Protein AF-A0A5M3MYJ7-F1 (afdb_monomer_lite)

Foldseek 3Di:
DAAAPPPRDDDDCVVVVVVVCVVVVVVDHDHDLQRDADPVPRHNPPVPDPDD

Sequence (52 aa):
MVTCEDCGRSGHPSCMQLEGVGDVFRSYPWKCIECKTCEICREKGDDVSCAS

InterPro domains:
  IPR011011 Zinc finger, FYVE/PHD-type [SSF57903] (1-42)
  IPR013083 Zinc finger, RING/FYVE/PHD-type [G3DSA:3.30.40.10] (1-52)
  IPR019787 Zinc finger, PHD-finger [PF00628] (1-35)

Organism: Coniophora puteana (strain RWD-64-598) (NCBI:txid741705)

Radius of gyration: 12.58 Å; chains: 1; bounding box: 25×31×27 Å

Secondary structure (DSSP, 8-state):
-EE-TTT--EE-TTTTT-GGGTTHHHHS----GGG-B-TTT--B--TT----

pLDDT: mean 73.95, std 11.44, range [44.09, 87.5]

Structure (mmCIF, N/CA/C/O backbone):
data_AF-A0A5M3MYJ7-F1
#
_entry.id   AF-A0A5M3MYJ7-F1
#
loop_
_atom_site.group_PDB
_atom_site.id
_atom_site.type_symbol
_atom_site.label_atom_id
_atom_site.label_alt_id
_atom_site.label_comp_id
_atom_site.label_asym_id
_atom_site.label_entity_id
_atom_site.label_seq_id
_atom_site.pdbx_PDB_ins_code
_atom_site.Cartn_x
_atom_site.Cartn_y
_atom_site.Cartn_z
_atom_site.occupancy
_atom_site.B_iso_or_equiv
_atom_site.auth_seq_id
_atom_site.auth_comp_id
_atom_site.auth_asym_id
_atom_site.auth_atom_id
_atom_site.pdbx_PDB_model_num
ATOM 1 N N . MET A 1 1 ? 7.510 -9.296 -11.887 1.00 68.44 1 MET A N 1
ATOM 2 C CA . MET A 1 1 ? 6.899 -8.001 -12.241 1.00 68.44 1 MET A CA 1
ATOM 3 C C . MET A 1 1 ? 5.695 -7.840 -11.341 1.00 68.44 1 MET A C 1
ATOM 5 O O . MET A 1 1 ? 4.998 -8.828 -11.146 1.00 68.44 1 MET A O 1
ATOM 9 N N . VAL A 1 2 ? 5.518 -6.682 -10.721 1.00 81.56 2 VAL A N 1
ATOM 10 C CA . VAL A 1 2 ? 4.376 -6.415 -9.845 1.00 81.56 2 VAL A CA 1
ATOM 11 C C . VAL A 1 2 ? 3.433 -5.487 -10.593 1.00 81.56 2 VAL A C 1
ATOM 13 O O . VAL A 1 2 ? 3.896 -4.489 -11.136 1.00 81.56 2 VAL A O 1
ATOM 16 N N . THR A 1 3 ? 2.156 -5.843 -10.691 1.00 84.81 3 THR A N 1
ATOM 17 C CA . THR A 1 3 ? 1.161 -5.063 -11.434 1.00 84.81 3 THR A CA 1
ATOM 18 C C . THR A 1 3 ? 0.098 -4.584 -10.474 1.00 84.81 3 THR A C 1
ATOM 20 O O . THR A 1 3 ? -0.429 -5.370 -9.693 1.00 84.81 3 THR A O 1
ATOM 23 N N . CYS A 1 4 ? -0.181 -3.287 -10.498 1.00 87.12 4 CYS A N 1
ATOM 24 C CA . CYS A 1 4 ? -1.194 -2.703 -9.647 1.00 87.12 4 CYS A CA 1
ATOM 25 C C . CYS A 1 4 ? -2.572 -3.170 -10.098 1.00 87.12 4 CYS A C 1
ATOM 27 O O . CYS A 1 4 ? -2.920 -2.996 -11.263 1.00 87.12 4 CYS A O 1
ATOM 29 N N . GLU A 1 5 ? -3.369 -3.675 -9.163 1.00 86.06 5 GLU A N 1
ATOM 30 C CA . GLU A 1 5 ? -4.746 -4.098 -9.429 1.00 86.06 5 GLU A CA 1
ATOM 31 C C . GLU A 1 5 ? -5.641 -2.937 -9.895 1.00 86.06 5 GLU A C 1
ATOM 33 O O . GLU A 1 5 ? -6.454 -3.103 -10.795 1.00 86.06 5 GLU A O 1
ATOM 38 N N . ASP A 1 6 ? -5.454 -1.746 -9.320 1.00 85.69 6 ASP A N 1
ATOM 39 C CA . ASP A 1 6 ? -6.318 -0.584 -9.570 1.00 85.69 6 ASP A CA 1
ATOM 40 C C . ASP A 1 6 ? -6.023 0.120 -10.909 1.00 85.69 6 ASP A C 1
ATOM 42 O O . ASP A 1 6 ? -6.913 0.375 -11.714 1.00 85.69 6 ASP A O 1
ATOM 46 N N . CYS A 1 7 ? -4.748 0.431 -11.167 1.00 87.50 7 CYS A N 1
ATOM 47 C CA . CYS A 1 7 ? -4.337 1.241 -12.317 1.00 87.50 7 CYS A CA 1
ATOM 48 C C . CYS A 1 7 ? -3.593 0.457 -13.407 1.00 87.50 7 CYS A C 1
ATOM 50 O O . CYS A 1 7 ? -3.184 1.042 -14.408 1.00 87.50 7 CYS A O 1
ATOM 52 N N . GLY A 1 8 ? -3.338 -0.840 -13.205 1.00 86.19 8 GLY A N 1
ATOM 53 C CA . GLY A 1 8 ? -2.616 -1.682 -14.163 1.00 86.19 8 GLY A CA 1
ATOM 54 C C . GLY A 1 8 ? -1.126 -1.355 -14.319 1.00 86.19 8 GLY A C 1
ATOM 55 O O . GLY A 1 8 ? -0.471 -1.905 -15.201 1.00 86.19 8 GLY A O 1
ATOM 56 N N . ARG A 1 9 ? -0.554 -0.469 -13.489 1.00 84.12 9 ARG A N 1
ATOM 57 C CA . ARG A 1 9 ? 0.876 -0.128 -13.563 1.00 84.12 9 ARG A CA 1
ATOM 58 C C . ARG A 1 9 ? 1.738 -1.319 -13.182 1.00 84.12 9 ARG A C 1
ATOM 60 O O . ARG A 1 9 ? 1.627 -1.827 -12.071 1.00 84.12 9 ARG A O 1
ATOM 67 N N . SER A 1 10 ? 2.646 -1.696 -14.070 1.00 85.19 10 SER A N 1
ATOM 68 C CA . SER A 1 10 ? 3.633 -2.746 -13.842 1.00 85.19 10 SER A CA 1
ATOM 69 C C . SER A 1 10 ? 5.005 -2.173 -13.482 1.00 85.19 10 SER A C 1
ATOM 71 O O . SER A 1 10 ? 5.526 -1.307 -14.180 1.00 85.19 10 SER A O 1
ATOM 73 N N . GLY A 1 11 ? 5.605 -2.679 -12.407 1.00 85.06 11 GLY A N 1
ATOM 74 C CA . GLY A 1 11 ? 6.923 -2.292 -11.911 1.00 85.06 11 GLY A CA 1
ATOM 75 C C . GLY A 1 11 ? 7.814 -3.497 -11.612 1.00 85.06 11 GLY A C 1
ATOM 76 O O . GLY A 1 11 ? 7.351 -4.627 -11.422 1.00 85.06 11 GLY A O 1
ATOM 77 N N . HIS A 1 12 ? 9.125 -3.272 -11.576 1.00 83.50 12 HIS A N 1
ATOM 78 C CA . HIS A 1 12 ? 10.081 -4.275 -11.109 1.00 83.50 12 HIS A CA 1
ATOM 79 C C . HIS A 1 12 ? 10.272 -4.117 -9.593 1.00 83.50 12 HIS A C 1
ATOM 81 O O . HIS A 1 12 ? 10.587 -3.013 -9.149 1.00 83.50 12 HIS A O 1
ATOM 87 N N . PRO A 1 13 ? 10.137 -5.191 -8.791 1.00 78.31 13 PRO A N 1
ATOM 88 C CA . PRO A 1 13 ? 10.280 -5.101 -7.338 1.00 78.31 13 PRO A CA 1
ATOM 89 C C . PRO A 1 13 ? 11.681 -4.636 -6.914 1.00 78.31 13 PRO A C 1
ATOM 91 O O . PRO A 1 13 ? 11.777 -3.840 -5.987 1.00 78.31 13 PRO A O 1
ATOM 94 N N . SER A 1 14 ? 12.745 -5.018 -7.638 1.00 81.50 14 SER A N 1
ATOM 95 C CA . SER A 1 14 ? 14.098 -4.475 -7.407 1.00 81.50 14 SER A CA 1
ATOM 96 C C . SER A 1 14 ? 14.205 -2.977 -7.700 1.00 81.50 14 SER A C 1
ATOM 98 O O . SER A 1 14 ? 14.899 -2.270 -6.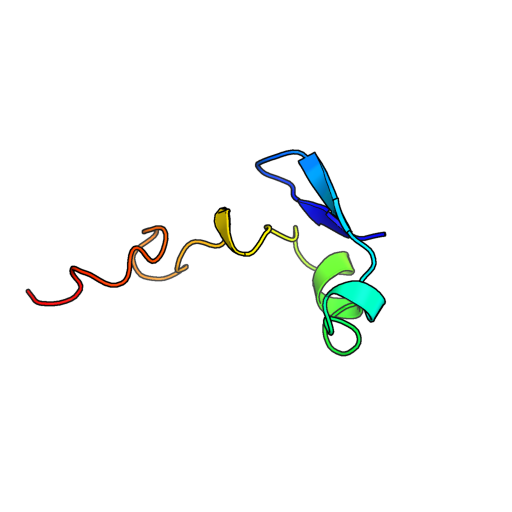983 1.00 81.50 14 SER A O 1
ATOM 100 N N . CYS A 1 15 ? 13.512 -2.463 -8.722 1.00 83.69 15 CYS A N 1
ATOM 101 C CA . CYS A 1 15 ? 13.539 -1.030 -9.039 1.00 83.69 15 CYS A CA 1
ATOM 102 C C . CYS A 1 15 ? 12.747 -0.193 -8.026 1.00 83.69 15 CYS A C 1
ATOM 104 O O . CYS A 1 15 ? 13.059 0.975 -7.834 1.00 83.69 15 CYS A O 1
ATOM 106 N N . MET A 1 16 ? 11.731 -0.781 -7.389 1.00 75.88 16 MET A N 1
ATOM 107 C CA . MET A 1 16 ? 10.906 -0.116 -6.374 1.00 75.88 16 MET A CA 1
ATOM 108 C C . MET A 1 16 ? 11.364 -0.384 -4.932 1.00 75.88 16 MET A C 1
ATOM 110 O O . MET A 1 16 ? 10.670 0.035 -4.013 1.00 75.88 16 MET A O 1
ATOM 114 N N . GLN A 1 17 ? 12.487 -1.084 -4.715 1.00 75.38 17 GLN A N 1
ATOM 115 C CA . GLN A 1 17 ? 12.950 -1.502 -3.377 1.00 75.38 17 GLN A CA 1
ATOM 116 C C . GLN A 1 17 ? 11.898 -2.315 -2.592 1.00 75.38 17 GLN A C 1
ATOM 118 O O . GLN A 1 17 ? 11.843 -2.302 -1.366 1.00 75.38 17 GLN A O 1
ATOM 123 N N . LEU A 1 18 ? 11.054 -3.060 -3.307 1.00 72.25 18 LEU A N 1
ATOM 124 C CA . LEU A 1 18 ? 9.991 -3.900 -2.747 1.00 72.25 18 LEU A CA 1
ATOM 125 C C . LEU A 1 18 ? 10.414 -5.376 -2.645 1.00 72.25 18 LEU A C 1
ATOM 127 O O . LEU A 1 18 ? 9.581 -6.280 -2.610 1.00 72.25 18 LEU A O 1
ATOM 131 N N . GLU A 1 19 ? 11.720 -5.631 -2.627 1.00 71.88 19 GLU A N 1
ATOM 132 C CA . GLU A 1 19 ? 12.318 -6.969 -2.629 1.00 71.88 19 GLU A CA 1
ATOM 133 C C . GLU A 1 19 ? 11.901 -7.830 -1.425 1.00 71.88 19 GLU A C 1
ATOM 135 O O . GLU A 1 19 ? 11.660 -9.023 -1.591 1.00 71.88 19 GLU A O 1
ATOM 140 N N . GLY A 1 20 ? 11.706 -7.230 -0.246 1.00 71.19 20 GLY A N 1
ATOM 141 C CA . GLY A 1 20 ? 11.297 -7.949 0.969 1.00 71.19 20 GLY A CA 1
ATOM 142 C C . GLY A 1 20 ? 9.801 -8.268 1.067 1.00 71.19 20 GLY A C 1
ATOM 143 O O . GLY A 1 20 ? 9.403 -9.114 1.860 1.00 71.19 20 GLY A O 1
ATOM 144 N N . VAL A 1 21 ? 8.962 -7.619 0.256 1.00 72.50 21 VAL A N 1
ATOM 145 C CA . VAL A 1 21 ? 7.495 -7.790 0.274 1.00 72.50 21 VAL A CA 1
ATOM 146 C C . VAL A 1 21 ? 6.977 -8.537 -0.959 1.00 72.50 21 VAL A C 1
ATOM 148 O O . VAL A 1 21 ? 5.772 -8.637 -1.175 1.00 72.50 21 VAL A O 1
ATOM 151 N N . GLY A 1 22 ? 7.886 -9.115 -1.753 1.00 73.00 22 GLY A N 1
ATOM 152 C CA . GLY A 1 22 ? 7.559 -9.892 -2.949 1.00 73.00 22 GLY A CA 1
ATOM 153 C C . GLY A 1 22 ? 6.596 -11.055 -2.693 1.00 73.00 22 GLY A C 1
ATOM 154 O O . GLY A 1 22 ? 5.743 -11.338 -3.533 1.00 73.00 22 GLY A O 1
ATOM 155 N N . ASP A 1 23 ? 6.702 -11.695 -1.528 1.00 74.12 23 ASP A N 1
ATOM 156 C CA . ASP A 1 23 ? 5.812 -12.790 -1.129 1.00 74.12 23 ASP A CA 1
ATOM 157 C C . ASP A 1 23 ? 4.405 -12.282 -0.767 1.00 74.12 23 ASP A C 1
ATOM 159 O O . ASP A 1 23 ? 3.395 -12.880 -1.135 1.00 74.12 23 ASP A O 1
ATOM 163 N N . VAL A 1 24 ? 4.323 -11.085 -0.175 1.00 73.56 24 VAL A N 1
ATOM 164 C CA . VAL A 1 24 ? 3.050 -10.412 0.119 1.00 73.56 24 VAL A CA 1
ATOM 165 C C . VAL A 1 24 ? 2.301 -10.082 -1.172 1.00 73.56 24 VAL A C 1
ATOM 167 O O . VAL A 1 24 ? 1.088 -10.251 -1.213 1.00 73.56 24 VAL A O 1
ATOM 170 N N . PHE A 1 25 ? 2.997 -9.717 -2.256 1.00 74.56 25 PHE A N 1
ATOM 171 C CA . PHE A 1 25 ? 2.362 -9.506 -3.569 1.00 74.56 25 PHE A CA 1
ATOM 172 C C . PHE A 1 25 ? 1.786 -10.775 -4.200 1.00 74.56 25 PHE A C 1
ATOM 174 O O . PHE A 1 25 ? 0.980 -10.679 -5.121 1.00 74.56 25 PHE A O 1
ATOM 181 N N . ARG A 1 26 ? 2.214 -11.962 -3.754 1.00 72.38 26 ARG A N 1
ATOM 182 C CA . ARG A 1 26 ? 1.607 -13.236 -4.165 1.00 72.38 26 ARG A CA 1
ATOM 183 C C . ARG A 1 26 ? 0.397 -13.592 -3.311 1.00 72.38 26 ARG A C 1
ATOM 185 O O . ARG A 1 26 ? -0.505 -14.258 -3.805 1.00 72.38 26 ARG A O 1
ATOM 192 N N . SER A 1 27 ? 0.402 -13.172 -2.049 1.00 78.00 27 SER A N 1
ATOM 193 C CA . SER A 1 27 ? -0.649 -13.484 -1.081 1.00 78.00 27 SER A CA 1
ATOM 194 C C . SER A 1 27 ? -1.819 -12.491 -1.134 1.00 78.00 27 SER A C 1
ATOM 196 O O . SER A 1 27 ? -2.963 -12.875 -0.915 1.00 78.00 27 SER A O 1
ATOM 198 N N . TYR A 1 28 ? -1.553 -11.225 -1.468 1.00 74.00 28 TYR A N 1
ATOM 199 C CA . TYR A 1 28 ? -2.548 -10.154 -1.544 1.00 74.00 28 TYR A CA 1
ATOM 200 C C . TYR A 1 28 ? -2.380 -9.293 -2.807 1.00 74.00 28 TYR A C 1
ATOM 202 O O . TYR A 1 28 ? -1.250 -9.074 -3.258 1.00 74.00 28 TYR A O 1
ATOM 210 N N . PRO A 1 29 ? -3.487 -8.760 -3.365 1.00 79.50 29 PRO A N 1
ATOM 211 C CA . PRO A 1 29 ? -3.442 -7.881 -4.524 1.00 79.50 29 PRO A CA 1
ATOM 212 C C . PRO A 1 29 ? -2.651 -6.613 -4.210 1.00 79.50 29 PRO A C 1
ATOM 214 O O . PRO A 1 29 ? -2.992 -5.822 -3.328 1.00 79.50 29 PRO A O 1
ATOM 217 N N . TRP A 1 30 ? -1.556 -6.423 -4.942 1.00 83.00 30 TRP A N 1
ATOM 218 C CA . TRP A 1 30 ? -0.714 -5.252 -4.782 1.00 83.00 30 TRP A CA 1
ATOM 219 C C . TRP A 1 30 ? -1.352 -4.012 -5.403 1.00 83.00 30 TRP A C 1
ATOM 221 O O . TRP A 1 30 ? -1.854 -4.036 -6.530 1.00 83.00 30 TRP A O 1
ATOM 231 N N . LYS A 1 31 ? -1.235 -2.890 -4.692 1.00 85.44 31 LYS A N 1
ATOM 232 C CA . LYS A 1 31 ? -1.596 -1.566 -5.189 1.00 85.44 31 LYS A CA 1
ATOM 233 C C . LYS A 1 31 ? -0.368 -0.664 -5.236 1.00 85.44 31 LYS A C 1
ATOM 235 O O . LYS A 1 31 ? 0.478 -0.694 -4.342 1.00 85.44 31 LYS A O 1
ATOM 240 N N . CYS A 1 32 ? -0.288 0.135 -6.296 1.00 82.81 32 CYS A N 1
ATOM 241 C CA . CYS A 1 32 ? 0.756 1.132 -6.498 1.00 82.81 32 CYS A CA 1
ATOM 242 C C . CYS A 1 32 ? 0.779 2.151 -5.344 1.00 82.81 32 CYS A C 1
ATOM 244 O O . CYS A 1 32 ? -0.245 2.320 -4.697 1.00 82.81 32 CYS A O 1
ATOM 246 N N . ILE A 1 33 ? 1.894 2.855 -5.096 1.00 77.50 33 ILE A N 1
ATOM 247 C CA . ILE A 1 33 ? 1.969 3.875 -4.021 1.00 77.50 33 ILE A CA 1
ATOM 248 C C . ILE A 1 33 ? 0.850 4.919 -4.151 1.00 77.50 33 ILE A C 1
ATOM 250 O O . ILE A 1 33 ? 0.173 5.191 -3.171 1.00 77.50 33 ILE A O 1
ATOM 254 N N . GLU A 1 34 ? 0.565 5.377 -5.371 1.00 79.56 34 GLU A N 1
ATOM 255 C CA . GLU A 1 34 ? -0.536 6.318 -5.655 1.00 79.56 34 GLU A CA 1
ATOM 256 C C . GLU A 1 34 ? -1.931 5.721 -5.396 1.00 79.56 34 GLU A C 1
ATOM 258 O O . GLU A 1 34 ? -2.904 6.423 -5.150 1.00 79.56 34 GLU A O 1
ATOM 263 N N . CYS A 1 35 ? -2.043 4.401 -5.51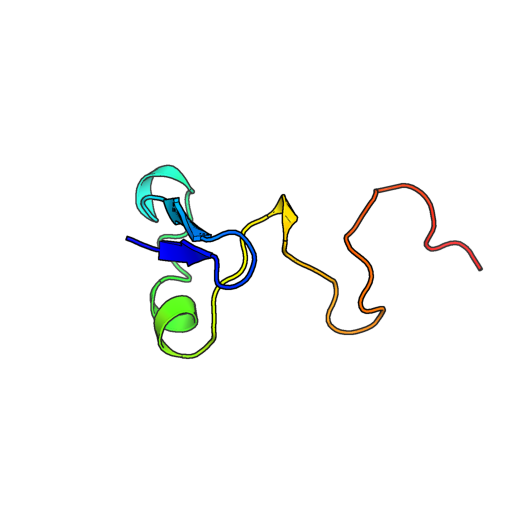5 1.00 82.00 35 CYS A N 1
ATOM 264 C CA . CYS A 1 35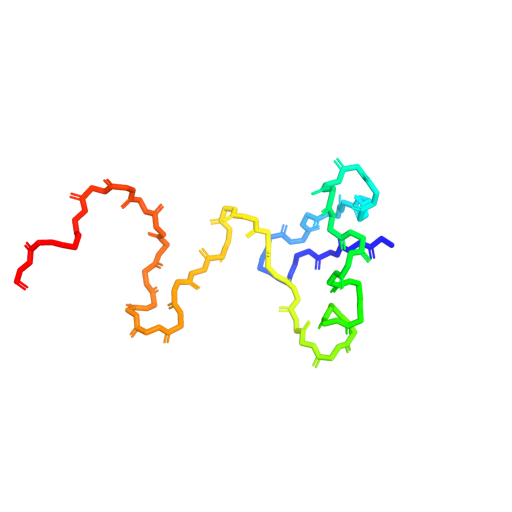 ? -3.283 3.641 -5.416 1.00 82.00 35 CYS A CA 1
ATOM 265 C C . CYS A 1 35 ? -3.493 3.088 -4.001 1.00 82.00 35 CYS A C 1
ATOM 267 O O . CYS A 1 35 ? -4.564 2.568 -3.673 1.00 82.00 35 CYS A O 1
ATOM 269 N N . LYS A 1 36 ? -2.433 3.103 -3.187 1.00 77.19 36 LYS A N 1
ATOM 270 C CA . LYS A 1 36 ? -2.420 2.538 -1.852 1.00 77.19 36 LYS A CA 1
ATOM 271 C C . LYS A 1 36 ? -3.252 3.458 -0.975 1.00 77.19 36 LYS A C 1
ATOM 273 O O . LYS A 1 36 ? -2.927 4.616 -0.752 1.00 77.19 36 LYS A O 1
ATOM 278 N N . THR A 1 37 ? -4.355 2.912 -0.500 1.00 77.94 37 THR A N 1
ATOM 279 C CA . THR A 1 37 ? -5.281 3.575 0.411 1.00 77.94 37 THR A CA 1
ATOM 280 C C . THR A 1 37 ? -5.106 2.974 1.794 1.00 77.94 37 THR A C 1
ATOM 282 O O . THR A 1 37 ? -4.701 1.818 1.939 1.00 77.94 37 THR A O 1
ATOM 285 N N . CYS A 1 38 ? -5.364 3.767 2.826 1.00 77.38 38 CYS A N 1
ATOM 286 C CA . CYS A 1 38 ? -5.318 3.276 4.193 1.00 77.38 38 CYS A CA 1
ATOM 287 C C . CYS A 1 38 ? -6.458 2.274 4.416 1.00 77.38 38 CYS A C 1
ATOM 289 O O . CYS A 1 38 ? -7.609 2.572 4.124 1.00 77.38 38 CYS A O 1
ATOM 291 N N . GLU A 1 39 ? -6.184 1.096 4.967 1.00 73.31 39 GLU A N 1
ATOM 292 C CA . GLU A 1 39 ? -7.229 0.099 5.254 1.00 73.31 39 GLU A CA 1
ATOM 293 C C . GLU A 1 39 ? -8.198 0.527 6.371 1.00 73.31 39 GLU A C 1
ATOM 295 O O . GLU A 1 39 ? -9.305 -0.000 6.464 1.00 73.31 39 GLU A O 1
ATOM 300 N N . ILE A 1 40 ? -7.801 1.519 7.177 1.00 76.50 40 ILE A N 1
ATOM 301 C CA . ILE A 1 40 ? -8.563 2.029 8.322 1.00 76.50 40 ILE A CA 1
ATOM 302 C C . ILE A 1 40 ? -9.511 3.152 7.886 1.00 76.50 40 ILE A C 1
ATOM 304 O O . ILE A 1 40 ? -10.712 3.068 8.129 1.00 76.50 40 ILE A O 1
ATOM 308 N N . CYS A 1 41 ? -8.997 4.191 7.216 1.00 79.25 41 CYS A N 1
ATOM 309 C CA . CYS A 1 41 ? -9.816 5.322 6.760 1.00 79.25 41 CYS A CA 1
ATOM 310 C C . CYS A 1 41 ? -10.291 5.202 5.303 1.00 79.25 41 CYS A C 1
ATOM 312 O O . CYS A 1 41 ? -11.122 5.994 4.873 1.00 79.25 41 CYS A O 1
ATOM 314 N N . ARG A 1 42 ? -9.794 4.220 4.535 1.00 68.69 42 ARG A N 1
ATOM 315 C CA . ARG A 1 42 ? -10.033 4.039 3.083 1.00 68.69 42 ARG A CA 1
ATOM 316 C C . ARG A 1 42 ? -9.717 5.257 2.220 1.00 68.69 42 ARG A C 1
ATOM 318 O O . ARG A 1 42 ? -10.064 5.289 1.040 1.00 68.69 42 ARG A O 1
ATOM 325 N N . GLU A 1 43 ? -9.005 6.222 2.781 1.00 67.19 43 GLU A N 1
ATOM 326 C CA . GLU A 1 43 ? -8.561 7.405 2.076 1.00 67.19 43 GLU A CA 1
ATOM 327 C C . GLU A 1 43 ? -7.187 7.146 1.451 1.00 67.19 43 GLU A C 1
ATOM 329 O O . GLU A 1 43 ? -6.351 6.401 1.980 1.00 67.19 43 GLU A O 1
ATOM 334 N N . LYS A 1 44 ? -6.989 7.712 0.264 1.00 63.81 44 LYS A N 1
ATOM 335 C CA . LYS A 1 44 ? -5.677 7.816 -0.381 1.00 63.81 44 LYS A CA 1
ATOM 336 C C . LYS A 1 44 ? -4.967 8.899 0.407 1.00 63.81 44 LYS A C 1
ATOM 338 O O . LYS A 1 44 ? -5.561 9.944 0.614 1.00 63.81 44 LYS A O 1
ATOM 343 N N . GLY A 1 45 ? -3.793 8.598 0.951 1.00 58.12 45 GLY A N 1
ATOM 344 C CA . GLY A 1 45 ? -3.056 9.547 1.779 1.00 58.12 45 GLY A CA 1
ATOM 345 C C . GLY A 1 45 ? -2.620 10.746 0.948 1.00 58.12 45 GLY A C 1
ATOM 346 O O . GLY A 1 45 ? -1.493 10.783 0.483 1.00 58.12 45 GLY A O 1
ATOM 347 N N . ASP A 1 46 ? -3.523 11.695 0.739 1.00 5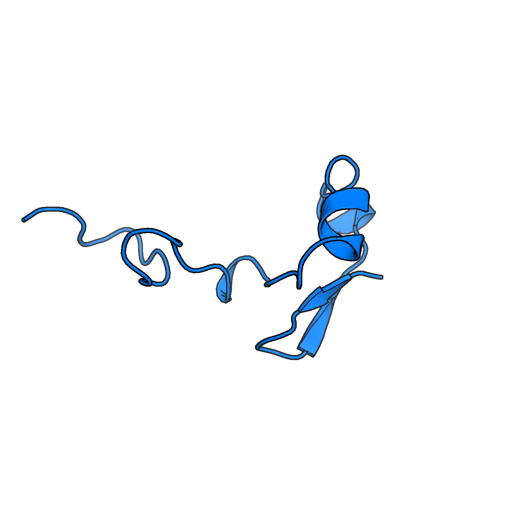3.41 46 ASP A N 1
ATOM 348 C CA . ASP A 1 46 ? -3.185 13.082 0.517 1.00 53.41 46 ASP A CA 1
ATOM 349 C C . ASP A 1 46 ? -2.771 13.601 1.905 1.00 53.41 46 ASP A C 1
ATOM 351 O O . ASP A 1 46 ? -3.579 13.582 2.835 1.00 53.41 46 ASP A O 1
ATOM 355 N N . ASP A 1 47 ? -1.500 13.976 2.078 1.00 55.94 47 AS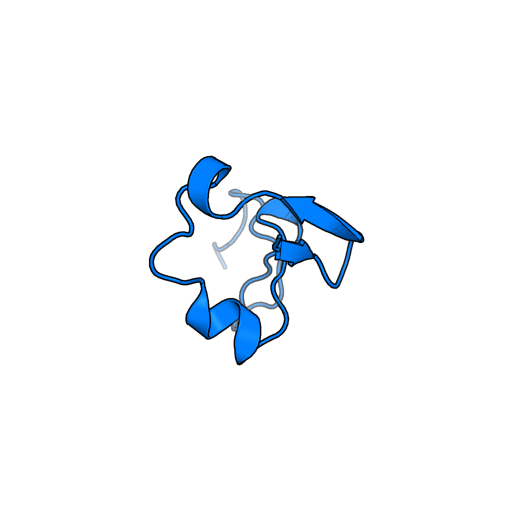P A N 1
ATOM 356 C CA . ASP A 1 47 ? -0.814 14.401 3.318 1.00 55.94 47 ASP A CA 1
ATOM 357 C C . ASP A 1 47 ? -1.460 15.580 4.105 1.00 55.94 47 ASP A C 1
ATOM 359 O O . ASP A 1 47 ? -0.774 16.300 4.829 1.00 55.94 47 ASP A O 1
ATOM 363 N N . VAL A 1 48 ? -2.768 15.840 3.996 1.00 55.28 48 VAL A N 1
ATOM 364 C CA . VAL A 1 48 ? -3.374 17.111 4.414 1.00 55.28 48 VAL A CA 1
ATOM 365 C C . VAL A 1 48 ? -4.572 17.037 5.364 1.00 55.28 48 VAL A C 1
ATOM 367 O O . VAL A 1 48 ? -4.945 18.092 5.871 1.00 55.28 48 VAL A O 1
ATOM 370 N N . SER A 1 49 ? -5.201 15.900 5.698 1.00 49.56 49 SER A N 1
ATOM 371 C CA . SER A 1 49 ? -6.402 15.977 6.571 1.00 49.56 49 SER A CA 1
ATOM 372 C C . SER A 1 49 ? -6.766 14.722 7.376 1.00 49.56 49 SER A C 1
ATOM 374 O O . SER A 1 49 ? -7.892 14.250 7.304 1.00 49.56 49 SER A O 1
ATOM 376 N N . CYS A 1 50 ? -5.884 14.235 8.254 1.00 44.09 50 CYS A N 1
ATOM 377 C CA . CYS A 1 50 ? -6.344 13.497 9.443 1.00 44.09 50 CYS A CA 1
ATOM 378 C C . CYS A 1 50 ? -6.168 14.381 10.685 1.00 44.09 50 CYS A C 1
ATOM 380 O O . CYS A 1 50 ? -5.298 14.166 11.525 1.00 44.09 50 CYS A O 1
ATOM 382 N N . ALA A 1 51 ? -6.963 15.447 10.738 1.00 45.97 51 ALA A N 1
ATOM 383 C CA . ALA A 1 51 ? -7.191 16.248 11.931 1.00 45.97 51 ALA A CA 1
ATOM 384 C C . ALA A 1 51 ? -8.702 16.463 12.036 1.0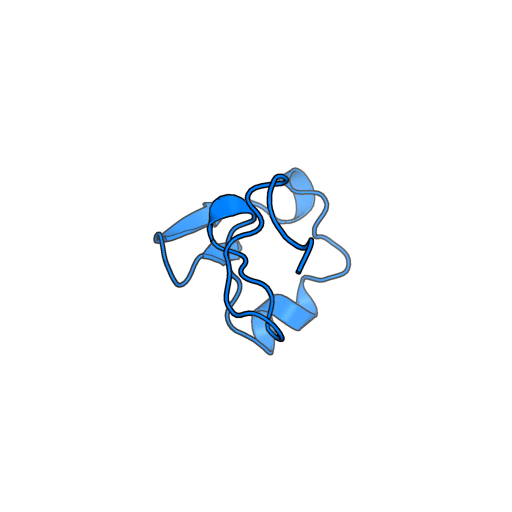0 45.97 51 ALA A C 1
ATOM 386 O O . ALA A 1 51 ? -9.260 17.382 11.437 1.00 45.97 51 ALA A O 1
ATOM 387 N N . SER A 1 52 ? -9.386 15.562 12.730 1.00 44.75 52 SER A N 1
ATOM 388 C CA . SER A 1 52 ? -10.744 15.769 13.238 1.00 44.75 52 SER A CA 1
ATOM 389 C C . SER A 1 52 ? -10.890 14.997 14.535 1.00 44.75 52 SER A C 1
ATOM 391 O O . SER A 1 52 ? -10.583 13.785 14.517 1.00 44.75 52 SER A O 1
#